Protein AF-A0A4Q3G4Z0-F1 (afdb_monomer_lite)

Structure (mmCIF, N/CA/C/O backbone):
data_AF-A0A4Q3G4Z0-F1
#
_entry.id   AF-A0A4Q3G4Z0-F1
#
loop_
_atom_site.group_PDB
_atom_site.id
_atom_site.type_symbol
_atom_site.label_atom_id
_atom_site.label_alt_id
_atom_site.label_comp_id
_atom_site.label_asym_id
_atom_site.label_entity_id
_atom_site.label_seq_id
_atom_site.pdbx_PDB_ins_code
_atom_site.Cartn_x
_atom_site.Cartn_y
_atom_site.Cartn_z
_atom_site.occupancy
_atom_site.B_iso_or_equiv
_atom_site.auth_seq_id
_atom_site.auth_comp_id
_atom_site.auth_asym_id
_atom_site.auth_atom_id
_atom_site.pdbx_PDB_model_num
ATOM 1 N N . PRO A 1 1 ? 6.522 1.374 -35.506 1.00 81.50 1 PRO A N 1
ATOM 2 C CA . PRO A 1 1 ? 7.604 1.270 -34.493 1.00 81.50 1 PRO A CA 1
ATOM 3 C C . PRO A 1 1 ? 7.021 0.642 -33.221 1.00 81.50 1 PRO A C 1
ATOM 5 O O . PRO A 1 1 ? 5.859 0.907 -32.934 1.00 81.50 1 PRO A O 1
ATOM 8 N N . VAL A 1 2 ? 7.778 -0.193 -32.504 1.00 87.94 2 VAL A N 1
ATOM 9 C CA . VAL A 1 2 ? 7.356 -0.810 -31.230 1.00 87.94 2 VAL A CA 1
ATOM 10 C C . VAL A 1 2 ? 8.381 -0.435 -30.160 1.00 87.94 2 VAL A C 1
ATOM 12 O O . VAL A 1 2 ? 9.574 -0.410 -30.457 1.00 87.94 2 VAL A O 1
ATOM 15 N N . VAL A 1 3 ? 7.924 -0.122 -28.944 1.00 89.19 3 VAL A N 1
ATOM 16 C CA . VAL A 1 3 ? 8.774 0.199 -27.786 1.00 89.19 3 VAL A CA 1
ATOM 17 C C . VAL A 1 3 ? 8.387 -0.682 -26.601 1.00 89.19 3 VAL A C 1
ATOM 19 O O . VAL A 1 3 ? 7.202 -0.899 -26.349 1.00 89.19 3 VAL A O 1
ATOM 22 N N . THR A 1 4 ? 9.386 -1.191 -25.882 1.00 89.56 4 THR A N 1
ATOM 23 C CA . THR A 1 4 ? 9.194 -2.015 -24.683 1.00 89.56 4 THR A CA 1
ATOM 24 C C . THR A 1 4 ? 9.274 -1.140 -23.439 1.00 89.56 4 THR A C 1
ATOM 26 O O . THR A 1 4 ? 10.199 -0.343 -23.296 1.00 89.56 4 THR A O 1
ATOM 29 N N . LEU A 1 5 ? 8.321 -1.310 -22.524 1.00 88.00 5 LEU A N 1
ATOM 30 C CA . LEU A 1 5 ? 8.366 -0.691 -21.202 1.00 88.00 5 LEU A CA 1
ATOM 31 C C . LEU A 1 5 ? 9.191 -1.572 -20.264 1.00 88.00 5 LEU A C 1
ATOM 33 O O . LEU A 1 5 ? 8.917 -2.764 -20.124 1.00 88.00 5 LEU A O 1
ATOM 37 N N . ALA A 1 6 ? 10.198 -0.982 -19.629 1.00 88.25 6 ALA A N 1
ATOM 38 C CA . ALA A 1 6 ? 10.926 -1.638 -18.554 1.00 88.25 6 ALA A CA 1
ATOM 39 C C . ALA A 1 6 ? 10.070 -1.696 -17.277 1.00 88.25 6 ALA A C 1
ATOM 41 O O . ALA A 1 6 ? 9.144 -0.901 -17.092 1.00 88.25 6 ALA A O 1
ATOM 42 N N . ALA A 1 7 ? 10.406 -2.625 -16.382 1.00 89.19 7 ALA A N 1
ATOM 43 C CA . ALA A 1 7 ? 9.880 -2.618 -15.023 1.00 89.19 7 ALA A CA 1
ATOM 44 C C . ALA A 1 7 ? 10.229 -1.291 -14.315 1.00 89.19 7 ALA A C 1
ATOM 46 O O . ALA A 1 7 ? 11.295 -0.727 -14.581 1.00 89.19 7 ALA A O 1
ATOM 47 N N . PRO A 1 8 ? 9.355 -0.782 -13.427 1.00 92.06 8 PRO A N 1
ATOM 48 C CA . PRO A 1 8 ? 9.653 0.413 -12.656 1.00 92.06 8 PRO A CA 1
ATOM 49 C C . PRO A 1 8 ? 10.855 0.186 -11.737 1.00 92.06 8 PRO A C 1
ATOM 51 O O . PRO A 1 8 ? 11.024 -0.890 -11.155 1.00 92.06 8 PRO A O 1
ATOM 54 N N . ASP A 1 9 ? 11.659 1.233 -11.564 1.00 94.88 9 ASP A N 1
ATOM 55 C CA . ASP A 1 9 ? 12.583 1.293 -10.439 1.00 94.88 9 ASP A CA 1
ATOM 56 C C . ASP A 1 9 ? 11.817 1.497 -9.117 1.00 94.88 9 ASP A C 1
ATOM 58 O O . ASP A 1 9 ? 10.590 1.627 -9.080 1.00 94.88 9 ASP A O 1
ATOM 62 N N . ASP A 1 10 ? 12.543 1.483 -8.002 1.00 94.81 10 ASP A N 1
ATOM 63 C CA . ASP A 1 10 ? 11.940 1.579 -6.671 1.00 94.81 10 ASP A CA 1
ATOM 64 C C . ASP A 1 10 ? 11.197 2.908 -6.458 1.00 94.81 10 ASP A C 1
ATOM 66 O O . ASP A 1 10 ? 10.083 2.934 -5.930 1.00 94.81 10 ASP A O 1
ATOM 70 N N . ALA A 1 11 ? 11.778 4.010 -6.939 1.00 96.19 11 ALA A N 1
ATOM 71 C CA . ALA A 1 11 ? 11.187 5.336 -6.827 1.00 96.19 11 ALA A CA 1
ATOM 72 C C . ALA A 1 11 ? 9.875 5.427 -7.619 1.00 96.19 11 ALA A C 1
ATOM 74 O O . ALA A 1 11 ? 8.868 5.913 -7.096 1.00 96.19 11 ALA A O 1
ATOM 75 N N . LEU A 1 12 ? 9.858 4.905 -8.847 1.00 96.69 12 LEU A N 1
ATOM 76 C CA . LEU A 1 12 ? 8.670 4.861 -9.685 1.00 96.69 12 LEU A CA 1
ATOM 77 C C . LEU A 1 12 ? 7.614 3.913 -9.112 1.00 96.69 12 LEU A C 1
ATOM 79 O O . LEU A 1 12 ? 6.437 4.260 -9.124 1.00 96.69 12 LEU A O 1
ATOM 83 N N . LEU A 1 13 ? 7.996 2.757 -8.560 1.00 98.00 13 LEU A N 1
ATOM 84 C CA . LEU A 1 13 ? 7.049 1.843 -7.914 1.00 98.00 13 LEU A CA 1
ATOM 85 C C . LEU A 1 13 ? 6.343 2.516 -6.730 1.00 98.00 13 LEU A C 1
ATOM 87 O O . LEU A 1 13 ? 5.119 2.455 -6.615 1.00 98.00 13 LEU A O 1
ATOM 91 N N . ARG A 1 14 ? 7.101 3.205 -5.875 1.00 98.31 14 ARG A N 1
ATOM 92 C CA . ARG A 1 14 ? 6.557 3.951 -4.733 1.00 98.31 14 ARG A CA 1
ATOM 93 C C . ARG A 1 14 ? 5.640 5.086 -5.188 1.00 98.31 14 ARG A C 1
ATOM 95 O O . ARG A 1 14 ? 4.543 5.230 -4.653 1.00 98.31 14 ARG A O 1
ATOM 102 N N . ALA A 1 15 ? 6.042 5.839 -6.213 1.00 98.19 15 ALA A N 1
ATOM 103 C CA . ALA A 1 15 ? 5.210 6.884 -6.805 1.00 98.19 15 ALA A CA 1
ATOM 104 C C . ALA A 1 15 ? 3.911 6.315 -7.402 1.00 98.19 15 ALA A C 1
ATOM 106 O O . ALA A 1 15 ? 2.847 6.903 -7.221 1.00 98.19 15 ALA A O 1
ATOM 107 N N . LEU A 1 16 ? 3.973 5.149 -8.057 1.00 98.06 16 LEU A N 1
ATOM 108 C CA . LEU A 1 16 ? 2.795 4.449 -8.565 1.00 98.06 16 LEU A CA 1
ATOM 109 C C . LEU A 1 16 ? 1.845 4.054 -7.434 1.00 98.06 16 LEU A C 1
ATOM 111 O O . LEU A 1 16 ? 0.652 4.299 -7.569 1.00 98.06 16 LEU A O 1
ATOM 115 N N . ILE A 1 17 ? 2.345 3.503 -6.323 1.00 98.56 17 ILE A N 1
ATOM 116 C CA . ILE A 1 17 ? 1.515 3.160 -5.153 1.00 98.56 17 ILE A CA 1
ATOM 117 C C . ILE A 1 17 ? 0.800 4.406 -4.621 1.00 98.56 17 ILE A C 1
ATOM 119 O O . ILE A 1 17 ? -0.423 4.395 -4.498 1.00 98.56 17 ILE A O 1
ATOM 123 N N . VAL A 1 18 ? 1.533 5.499 -4.377 1.00 98.56 18 VAL A N 1
ATOM 124 C CA . VAL A 1 18 ? 0.951 6.768 -3.900 1.00 98.56 18 VAL A CA 1
ATOM 125 C C . VAL A 1 18 ? -0.128 7.268 -4.858 1.00 98.56 18 VAL A C 1
ATOM 127 O O . VAL A 1 18 ? -1.238 7.586 -4.436 1.00 98.56 18 VAL A O 1
ATOM 130 N N . LYS A 1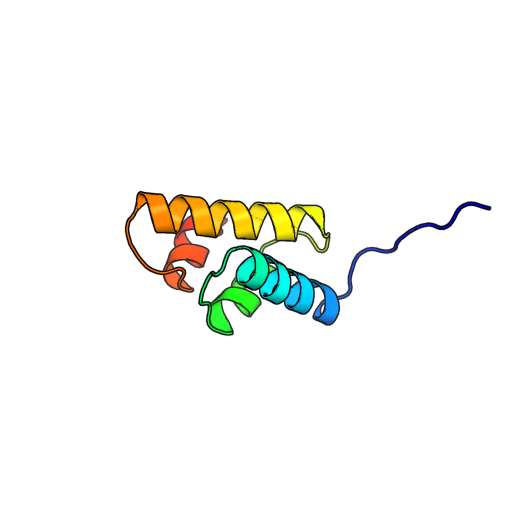 19 ? 0.177 7.293 -6.157 1.00 98.31 19 LYS A N 1
ATOM 131 C CA . LYS A 1 19 ? -0.743 7.738 -7.205 1.00 98.31 19 LYS A CA 1
ATOM 132 C C . LYS A 1 19 ? -2.006 6.872 -7.242 1.00 98.31 19 LYS A C 1
ATOM 134 O O . LYS A 1 19 ? -3.107 7.403 -7.293 1.00 98.31 19 LYS A O 1
ATOM 139 N N . LEU A 1 20 ? -1.867 5.548 -7.209 1.00 98.62 20 LEU A N 1
ATOM 140 C CA . LEU A 1 20 ? -2.993 4.611 -7.264 1.00 98.62 20 LEU A CA 1
ATOM 141 C C . LEU A 1 20 ? -3.883 4.708 -6.017 1.00 98.62 20 LEU A C 1
ATOM 143 O O . LEU A 1 20 ? -5.102 4.608 -6.134 1.00 98.62 20 LEU A O 1
ATOM 147 N N . CYS A 1 21 ? -3.295 4.933 -4.839 1.00 98.44 21 CYS A N 1
ATOM 148 C CA . CYS A 1 21 ? -4.047 5.214 -3.618 1.00 98.44 21 CYS A CA 1
ATOM 149 C C . CYS A 1 21 ? -4.798 6.543 -3.720 1.00 98.44 21 CYS A C 1
ATOM 151 O O . CYS A 1 21 ? -5.983 6.598 -3.399 1.00 98.44 21 CYS A O 1
ATOM 153 N N . PHE A 1 22 ? -4.141 7.590 -4.224 1.00 98.25 22 PHE A N 1
ATOM 154 C CA . PHE A 1 22 ? -4.767 8.891 -4.438 1.00 98.25 22 PHE A CA 1
ATOM 155 C C . PHE A 1 22 ? -5.952 8.818 -5.412 1.00 98.25 22 PHE A C 1
ATOM 157 O O . PHE A 1 22 ? -7.009 9.370 -5.119 1.00 98.25 22 PHE A O 1
ATOM 164 N N . ASP A 1 23 ? -5.821 8.079 -6.520 1.00 98.44 23 ASP A N 1
ATOM 165 C CA . ASP A 1 23 ? -6.911 7.857 -7.485 1.00 98.44 23 ASP A CA 1
ATOM 166 C C . ASP A 1 23 ? -8.138 7.181 -6.844 1.00 98.44 23 ASP A C 1
ATOM 168 O O . ASP A 1 23 ? -9.267 7.400 -7.279 1.00 98.44 23 ASP A O 1
ATOM 172 N N . ARG A 1 24 ? -7.920 6.375 -5.797 1.00 97.44 24 ARG A N 1
ATOM 173 C CA . ARG A 1 24 ? -8.962 5.732 -4.978 1.00 97.44 24 ARG A CA 1
ATOM 174 C C . ARG A 1 24 ? -9.351 6.543 -3.738 1.00 97.44 24 ARG A C 1
ATOM 176 O O . ARG A 1 24 ? -10.086 6.055 -2.892 1.00 97.44 24 ARG A O 1
ATOM 183 N N . GLN A 1 25 ? -8.856 7.775 -3.612 1.00 96.50 25 GLN A N 1
ATOM 184 C CA . GLN A 1 25 ? -9.074 8.658 -2.460 1.00 96.50 25 GLN A CA 1
ATOM 185 C C . GLN A 1 25 ? -8.604 8.072 -1.113 1.00 96.50 25 GLN A C 1
ATOM 187 O O . GLN A 1 25 ? -9.012 8.536 -0.047 1.00 96.50 25 GLN A O 1
ATOM 192 N N . LEU A 1 26 ? -7.697 7.095 -1.140 1.00 97.19 26 LEU A N 1
ATOM 193 C CA . LEU A 1 26 ? -7.123 6.497 0.057 1.00 97.19 26 LEU A CA 1
ATOM 194 C C . LEU A 1 26 ? -6.111 7.439 0.708 1.00 97.19 26 LEU A C 1
ATOM 196 O O . LEU A 1 26 ? -5.126 7.845 0.090 1.00 97.19 26 LEU A O 1
ATOM 200 N N . GLN A 1 27 ? -6.326 7.741 1.986 1.00 94.62 27 GLN A N 1
ATOM 201 C CA . GLN A 1 27 ? -5.338 8.421 2.820 1.00 94.62 27 GLN A CA 1
ATOM 202 C C . GLN A 1 27 ? -4.364 7.381 3.373 1.00 94.62 27 GLN A C 1
ATOM 204 O O . GLN A 1 27 ? -4.763 6.520 4.156 1.00 94.62 27 GLN A O 1
ATOM 209 N N . ILE A 1 28 ? -3.099 7.454 2.960 1.00 96.00 28 ILE A N 1
ATOM 210 C CA . ILE A 1 28 ? -2.043 6.547 3.414 1.00 96.00 28 ILE A CA 1
ATOM 211 C C . ILE A 1 28 ? -0.825 7.330 3.884 1.00 96.00 28 ILE A C 1
ATOM 213 O O . ILE A 1 28 ? -0.498 8.385 3.341 1.00 96.00 28 ILE A O 1
ATOM 217 N N . ASP A 1 29 ? -0.137 6.793 4.883 1.00 97.44 29 ASP A N 1
ATOM 218 C CA . ASP A 1 29 ? 1.148 7.311 5.322 1.00 97.44 29 ASP A CA 1
ATOM 219 C C . ASP A 1 29 ? 2.312 6.598 4.616 1.00 97.44 29 ASP A C 1
ATOM 221 O O . ASP A 1 29 ? 2.182 5.504 4.056 1.00 97.44 29 ASP A O 1
ATOM 225 N N . GLU A 1 30 ? 3.487 7.218 4.678 1.00 97.75 30 GLU A N 1
ATOM 226 C CA . GLU A 1 30 ? 4.713 6.718 4.053 1.00 97.75 30 GLU A CA 1
ATOM 227 C C . GLU A 1 30 ? 5.063 5.280 4.483 1.00 97.75 30 GLU A C 1
ATOM 229 O O . GLU A 1 30 ? 5.607 4.498 3.701 1.00 97.75 30 GLU A O 1
ATOM 234 N N . SER A 1 31 ? 4.706 4.866 5.701 1.00 98.19 31 SER A N 1
ATOM 235 C CA . SER A 1 31 ? 5.040 3.524 6.174 1.00 98.19 31 SER A CA 1
ATOM 236 C C . SER A 1 31 ? 4.237 2.420 5.467 1.00 98.19 31 SER A C 1
ATOM 238 O O . SER A 1 31 ? 4.755 1.309 5.308 1.00 98.19 31 SER A O 1
ATOM 240 N N . VAL A 1 32 ? 3.028 2.718 4.968 1.00 98.50 32 VAL A N 1
ATOM 241 C CA . VAL A 1 32 ? 2.240 1.818 4.102 1.00 98.50 32 VAL A CA 1
ATOM 242 C C . VAL A 1 32 ? 2.909 1.668 2.743 1.00 98.50 32 VAL A C 1
ATOM 244 O O . VAL A 1 32 ? 3.073 0.543 2.267 1.00 98.50 32 VAL A O 1
ATOM 247 N N . VAL A 1 33 ? 3.328 2.786 2.138 1.00 98.38 33 VAL A N 1
ATOM 248 C CA . VAL A 1 33 ? 3.993 2.807 0.824 1.00 98.38 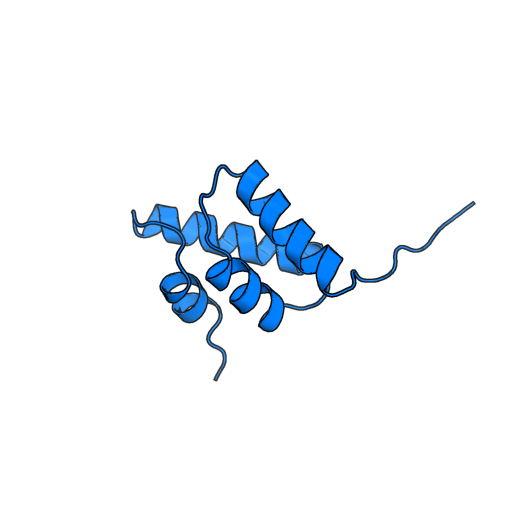33 VAL A CA 1
ATOM 249 C C . VAL A 1 33 ? 5.276 1.988 0.880 1.00 98.38 33 VAL A C 1
ATOM 251 O O . VAL A 1 33 ? 5.447 1.048 0.106 1.00 98.38 33 VAL A O 1
ATOM 254 N N . SER A 1 34 ? 6.146 2.304 1.843 1.00 98.00 34 SER A N 1
ATOM 255 C CA . SER A 1 34 ? 7.419 1.617 2.051 1.00 98.00 34 SER A CA 1
ATOM 256 C C . SER A 1 34 ? 7.243 0.120 2.285 1.00 98.00 34 SER A C 1
ATOM 258 O O . SER A 1 34 ? 7.943 -0.690 1.675 1.00 98.00 34 SER A O 1
ATOM 260 N N . TYR A 1 35 ? 6.297 -0.269 3.144 1.00 98.25 35 TYR A N 1
ATOM 261 C CA . TYR A 1 35 ? 6.064 -1.681 3.422 1.00 98.25 35 TYR A CA 1
ATOM 262 C C . TYR A 1 35 ? 5.534 -2.418 2.190 1.00 98.25 35 TYR A C 1
ATOM 264 O O . TYR A 1 35 ? 6.089 -3.450 1.819 1.00 98.25 35 TYR A O 1
ATOM 272 N N . THR A 1 36 ? 4.520 -1.870 1.523 1.00 97.94 36 THR A N 1
ATOM 273 C CA . THR A 1 36 ? 3.902 -2.499 0.349 1.00 97.94 36 THR A CA 1
ATOM 274 C C . THR A 1 36 ? 4.913 -2.650 -0.786 1.00 97.94 36 THR A C 1
ATOM 276 O O . THR A 1 36 ? 5.075 -3.750 -1.304 1.00 97.94 36 THR A O 1
ATOM 279 N N . ALA A 1 37 ? 5.681 -1.599 -1.100 1.00 97.62 37 ALA A N 1
ATOM 280 C CA . ALA A 1 37 ? 6.725 -1.640 -2.129 1.00 97.62 37 ALA A CA 1
ATOM 281 C C . ALA A 1 37 ? 7.782 -2.728 -1.864 1.00 97.62 37 ALA A C 1
ATOM 283 O O . ALA A 1 37 ? 8.277 -3.346 -2.800 1.00 97.62 37 ALA A O 1
ATOM 284 N N . SER A 1 38 ? 8.099 -3.001 -0.592 1.00 96.94 38 SER A N 1
ATOM 285 C CA . SER A 1 38 ? 9.054 -4.051 -0.209 1.00 96.94 38 SER A CA 1
ATOM 286 C C . SER A 1 38 ? 8.508 -5.484 -0.309 1.00 96.94 38 SER A C 1
ATOM 288 O O . SER A 1 38 ? 9.274 -6.434 -0.153 1.00 96.94 38 SER A O 1
ATOM 290 N N . ARG A 1 39 ? 7.195 -5.653 -0.515 1.00 97.44 39 ARG A N 1
ATOM 291 C CA . ARG A 1 39 ? 6.497 -6.950 -0.454 1.00 97.44 39 ARG A CA 1
ATOM 292 C C . ARG A 1 39 ? 5.936 -7.424 -1.785 1.00 97.44 39 ARG A C 1
ATOM 294 O O . ARG A 1 39 ? 5.615 -8.600 -1.908 1.00 97.44 39 ARG A O 1
ATOM 301 N N . ILE A 1 40 ? 5.818 -6.528 -2.755 1.00 97.00 40 ILE A N 1
ATOM 302 C CA . ILE A 1 40 ? 5.242 -6.823 -4.064 1.00 97.00 40 ILE A CA 1
ATOM 303 C C . ILE A 1 40 ? 6.329 -6.925 -5.131 1.00 97.00 40 ILE A C 1
ATOM 305 O O . ILE A 1 40 ? 7.444 -6.425 -4.969 1.00 97.00 40 ILE A O 1
ATOM 309 N N . GLU A 1 41 ? 5.995 -7.546 -6.257 1.00 95.88 41 GLU A N 1
ATOM 310 C CA . GLU A 1 41 ? 6.861 -7.512 -7.431 1.00 95.88 41 GLU A CA 1
ATOM 311 C C . GLU A 1 41 ? 7.024 -6.079 -7.956 1.00 95.88 41 GLU A C 1
ATOM 313 O O . GLU A 1 41 ? 6.102 -5.261 -7.898 1.00 95.88 41 GLU A O 1
ATOM 318 N N . ARG A 1 42 ? 8.194 -5.777 -8.531 1.00 96.31 42 ARG A N 1
ATOM 319 C CA . ARG A 1 42 ? 8.469 -4.479 -9.164 1.00 96.31 42 ARG A CA 1
ATOM 320 C C . ARG A 1 42 ? 7.767 -4.375 -10.519 1.00 96.31 42 ARG A C 1
ATOM 322 O O . ARG A 1 42 ? 8.405 -4.407 -11.565 1.00 96.31 42 ARG A O 1
ATOM 329 N N . SER A 1 43 ? 6.441 -4.274 -10.504 1.00 96.50 43 SER A N 1
ATOM 330 C CA . SER A 1 43 ? 5.603 -4.132 -11.695 1.00 96.50 43 SER A CA 1
ATOM 331 C C . SER A 1 43 ? 4.396 -3.228 -11.428 1.00 96.50 43 SER A C 1
ATOM 333 O O . SER A 1 43 ? 3.911 -3.109 -10.302 1.00 96.50 43 SER A O 1
ATOM 335 N N . TYR A 1 44 ? 3.885 -2.586 -12.483 1.00 9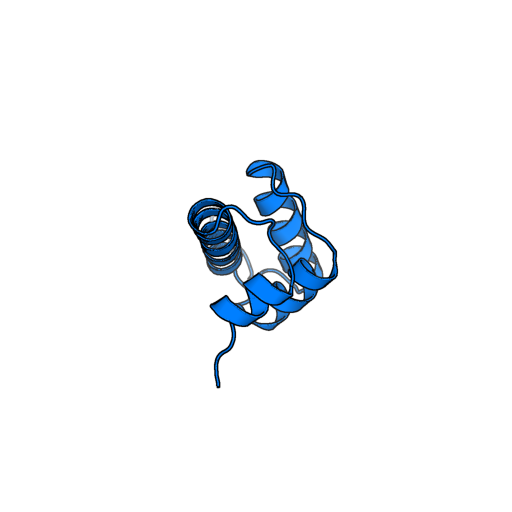5.69 44 TYR A N 1
ATOM 336 C CA . TYR A 1 44 ? 2.667 -1.773 -12.387 1.00 95.69 44 TYR A CA 1
ATOM 337 C C . TYR A 1 44 ? 1.456 -2.612 -11.949 1.00 95.69 44 TYR A C 1
ATOM 339 O O . TYR A 1 44 ? 0.663 -2.171 -11.117 1.00 95.69 44 TYR A O 1
ATOM 347 N N . THR A 1 45 ? 1.325 -3.826 -12.492 1.00 97.19 45 THR A N 1
ATOM 348 C CA . THR A 1 45 ? 0.217 -4.736 -12.183 1.00 97.19 45 THR A CA 1
ATOM 349 C C . THR A 1 45 ? 0.191 -5.092 -10.699 1.00 97.19 45 THR A C 1
ATOM 351 O O . THR A 1 45 ? -0.850 -4.917 -10.069 1.00 97.19 45 THR A O 1
ATOM 354 N N . ALA A 1 46 ? 1.337 -5.469 -10.121 1.00 97.75 46 ALA A N 1
ATOM 355 C CA . ALA A 1 46 ? 1.431 -5.808 -8.703 1.00 97.75 46 ALA A CA 1
ATOM 356 C C . ALA A 1 46 ? 1.093 -4.612 -7.797 1.00 97.75 46 ALA A C 1
ATOM 358 O O . ALA A 1 46 ? 0.373 -4.767 -6.813 1.00 97.75 46 ALA A O 1
ATOM 359 N N . ALA A 1 47 ? 1.536 -3.398 -8.151 1.00 98.25 47 ALA A N 1
ATOM 360 C CA . ALA A 1 47 ? 1.171 -2.189 -7.407 1.00 98.25 47 ALA A CA 1
ATOM 361 C C . ALA A 1 47 ? -0.343 -1.931 -7.441 1.00 98.25 47 ALA A C 1
ATOM 363 O O . ALA A 1 47 ? -0.949 -1.635 -6.413 1.00 98.25 47 ALA A O 1
ATOM 364 N N . ARG A 1 48 ? -0.969 -2.082 -8.614 1.00 98.38 48 ARG A N 1
ATOM 365 C CA . ARG A 1 48 ? -2.416 -1.903 -8.786 1.00 98.38 48 ARG A CA 1
ATOM 366 C C . ARG A 1 48 ? -3.223 -2.916 -7.979 1.00 98.38 48 ARG A C 1
ATOM 368 O O . ARG A 1 48 ? -4.208 -2.534 -7.354 1.00 98.38 48 ARG A O 1
ATOM 375 N N . GLU A 1 49 ? -2.814 -4.179 -7.994 1.00 98.56 49 GLU A N 1
ATOM 376 C CA . GLU A 1 49 ? -3.475 -5.257 -7.252 1.00 98.56 49 GLU A CA 1
ATOM 377 C C . GLU A 1 49 ? -3.320 -5.088 -5.741 1.00 98.56 49 GLU A C 1
ATOM 379 O O . GLU A 1 49 ? -4.300 -5.203 -5.010 1.00 98.56 49 GLU A O 1
ATOM 384 N N . ALA A 1 50 ? -2.126 -4.727 -5.269 1.00 98.44 50 ALA A N 1
ATOM 385 C CA . ALA A 1 50 ? -1.887 -4.491 -3.850 1.00 98.44 50 ALA A CA 1
ATOM 386 C C . ALA A 1 50 ? -2.713 -3.317 -3.308 1.00 98.44 50 ALA A C 1
ATOM 388 O O . ALA A 1 50 ? -3.313 -3.424 -2.240 1.00 98.44 50 ALA A O 1
ATOM 389 N N . VAL A 1 51 ? -2.790 -2.211 -4.056 1.00 98.69 51 VAL A N 1
ATOM 390 C CA . VAL A 1 51 ? -3.624 -1.061 -3.679 1.00 98.69 51 VAL A CA 1
ATOM 391 C C . VAL A 1 51 ? -5.110 -1.427 -3.680 1.00 98.69 51 VAL A C 1
ATOM 393 O O . VAL A 1 51 ? -5.831 -1.007 -2.779 1.00 98.69 51 VAL A O 1
ATOM 396 N N . ALA A 1 52 ? -5.566 -2.231 -4.646 1.00 98.69 52 ALA A N 1
ATOM 397 C CA . ALA A 1 52 ? -6.945 -2.710 -4.674 1.00 98.69 52 ALA A CA 1
ATOM 398 C C . ALA A 1 52 ? -7.280 -3.568 -3.448 1.00 98.69 52 ALA A C 1
ATOM 400 O O . ALA A 1 52 ? -8.294 -3.333 -2.803 1.00 98.69 52 ALA A O 1
ATOM 401 N N . LEU A 1 53 ? -6.394 -4.498 -3.086 1.00 98.44 53 LEU A N 1
ATOM 402 C CA . LEU A 1 53 ? -6.586 -5.361 -1.924 1.00 98.44 53 LEU A CA 1
ATOM 403 C C . LEU A 1 53 ? -6.632 -4.566 -0.610 1.00 98.44 53 LEU A C 1
ATOM 405 O O . LEU A 1 53 ? -7.448 -4.864 0.259 1.00 98.44 53 LEU A O 1
A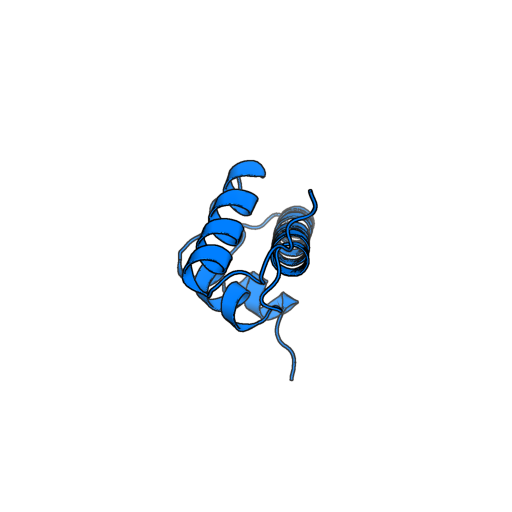TOM 409 N N . LEU A 1 54 ? -5.772 -3.552 -0.464 1.00 98.56 54 LEU A N 1
ATOM 410 C CA . LEU A 1 54 ? -5.773 -2.670 0.708 1.00 98.56 54 LEU A CA 1
ATOM 411 C C . LEU A 1 54 ? -7.088 -1.898 0.848 1.00 98.56 54 LEU A C 1
ATOM 413 O O . LEU A 1 54 ? -7.610 -1.806 1.957 1.00 98.56 54 LEU A O 1
ATOM 417 N N . ASP A 1 55 ? -7.595 -1.342 -0.254 1.00 98.62 55 ASP A N 1
ATOM 418 C CA . ASP A 1 55 ? -8.857 -0.596 -0.295 1.00 98.62 55 ASP A CA 1
ATOM 419 C C . ASP A 1 55 ? -10.041 -1.489 0.087 1.00 98.62 55 ASP A C 1
ATOM 421 O O . ASP A 1 55 ? -10.770 -1.211 1.041 1.00 98.62 55 ASP A O 1
ATOM 425 N N . ASP A 1 56 ? -10.169 -2.620 -0.611 1.00 98.56 56 ASP A N 1
ATOM 426 C CA . ASP A 1 56 ? -11.272 -3.558 -0.435 1.00 98.56 56 ASP A CA 1
ATOM 427 C C . ASP A 1 56 ? -11.313 -4.081 1.007 1.00 98.56 56 ASP A C 1
ATOM 429 O O . ASP A 1 56 ? -12.377 -4.146 1.628 1.00 98.56 56 ASP A O 1
ATOM 433 N N . GLU A 1 57 ? -10.151 -4.395 1.583 1.00 98.38 57 GLU A N 1
ATOM 434 C CA . GLU A 1 57 ? -10.065 -4.882 2.955 1.00 98.38 57 GLU A CA 1
ATOM 435 C C . GLU A 1 57 ? -10.322 -3.782 3.996 1.00 98.38 57 GLU A C 1
ATOM 437 O O . GLU A 1 57 ? -10.991 -4.031 5.003 1.00 98.38 57 GLU A O 1
ATOM 442 N N . ALA A 1 58 ? -9.837 -2.559 3.767 1.00 98.06 58 ALA A N 1
ATOM 443 C CA . ALA A 1 58 ? -10.120 -1.416 4.633 1.00 98.06 58 ALA A CA 1
ATOM 444 C C . ALA A 1 58 ? -11.625 -1.114 4.684 1.00 98.06 58 ALA A C 1
ATOM 446 O O . ALA A 1 58 ? -12.187 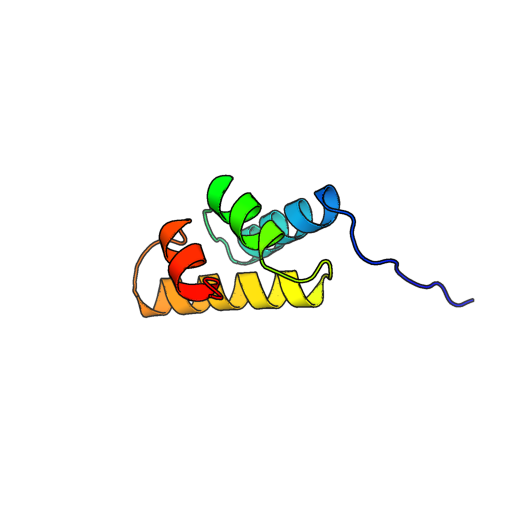-0.941 5.771 1.00 98.06 58 ALA A O 1
ATOM 447 N N . LEU A 1 59 ? -12.295 -1.141 3.527 1.00 97.94 59 LEU A N 1
ATOM 448 C CA . LEU A 1 59 ? -13.747 -1.006 3.420 1.00 97.94 59 LEU A CA 1
ATOM 449 C C . LEU A 1 59 ? -14.472 -2.159 4.118 1.00 97.94 59 LEU A C 1
ATOM 451 O O . LEU A 1 59 ? -15.386 -1.917 4.907 1.00 97.94 59 LEU A O 1
ATOM 455 N N . ARG A 1 60 ? -14.038 -3.406 3.894 1.00 98.31 60 ARG A N 1
ATOM 456 C CA . ARG A 1 60 ? -14.625 -4.601 4.520 1.00 98.31 60 ARG A CA 1
ATOM 457 C C . ARG A 1 60 ? -14.535 -4.566 6.047 1.00 98.31 60 ARG A C 1
ATOM 459 O O . ARG A 1 60 ? -15.467 -4.998 6.724 1.00 98.31 60 ARG A O 1
ATOM 466 N N . GLN A 1 61 ? -13.420 -4.081 6.590 1.00 97.81 61 GLN A N 1
ATOM 467 C CA . GLN A 1 61 ? -13.203 -3.958 8.034 1.00 97.81 61 GLN A CA 1
ATOM 468 C C . GLN A 1 61 ? -13.743 -2.644 8.627 1.00 97.81 61 GLN A C 1
ATOM 470 O O . GLN A 1 61 ? -13.763 -2.501 9.849 1.00 97.81 61 GLN A O 1
ATOM 475 N N . GLY A 1 62 ? -14.153 -1.680 7.796 1.00 97.56 62 GLY A N 1
ATOM 476 C CA . GLY A 1 62 ? -14.588 -0.356 8.242 1.00 97.56 62 GLY A CA 1
ATOM 477 C C . GLY A 1 62 ? -13.495 0.426 8.977 1.00 97.56 62 GLY A C 1
ATOM 478 O O . GLY A 1 62 ? -13.794 1.155 9.923 1.00 97.56 62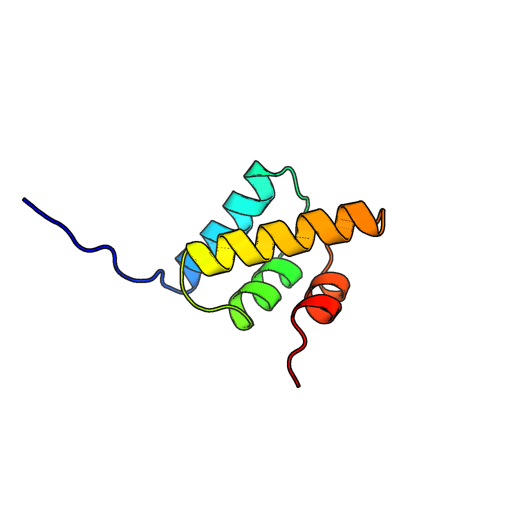 GLY A O 1
ATOM 479 N N . ARG A 1 63 ? -12.224 0.253 8.588 1.00 96.69 63 ARG A N 1
ATOM 480 C CA . ARG A 1 63 ? -11.076 0.901 9.244 1.00 96.69 63 ARG A CA 1
ATOM 481 C C . ARG A 1 63 ? -10.089 1.483 8.223 1.00 96.69 63 ARG A C 1
ATOM 483 O O . ARG A 1 63 ? -10.051 1.008 7.095 1.00 96.69 63 ARG A O 1
ATOM 490 N N . PRO A 1 64 ? -9.258 2.473 8.599 1.00 97.31 64 PRO A N 1
ATOM 491 C CA . PRO A 1 64 ? -8.310 3.089 7.671 1.00 97.31 64 PRO A CA 1
ATOM 492 C C . PRO A 1 64 ? -7.248 2.119 7.134 1.00 97.31 64 PRO A C 1
ATOM 494 O O . PRO A 1 64 ? -6.846 1.167 7.815 1.00 97.31 64 PRO A O 1
ATOM 497 N N . VAL A 1 65 ? -6.716 2.430 5.948 1.00 98.19 65 VAL A N 1
ATOM 498 C CA . VAL A 1 65 ? -5.514 1.779 5.418 1.00 98.19 65 VAL A CA 1
ATOM 499 C C . VAL A 1 65 ? -4.314 2.205 6.265 1.00 98.19 65 VAL A C 1
ATOM 501 O O . VAL A 1 65 ? -3.959 3.377 6.326 1.00 98.19 65 VAL A O 1
ATOM 504 N N . THR A 1 66 ? -3.686 1.242 6.935 1.00 98.12 66 THR A N 1
ATOM 505 C CA . THR A 1 66 ? -2.528 1.463 7.813 1.00 98.12 66 THR A CA 1
ATOM 506 C C . THR A 1 66 ? -1.452 0.428 7.535 1.00 98.12 66 THR A C 1
ATOM 508 O O . THR A 1 66 ? -1.712 -0.625 6.947 1.00 98.12 66 THR A O 1
ATOM 511 N N . ARG A 1 67 ? -0.228 0.670 8.015 1.00 97.69 67 ARG A N 1
ATOM 512 C CA . ARG A 1 67 ? 0.844 -0.326 7.895 1.00 97.69 67 ARG A CA 1
ATOM 513 C C . ARG A 1 67 ? 0.501 -1.640 8.597 1.00 97.69 67 ARG A C 1
ATOM 515 O O . ARG A 1 67 ? 0.937 -2.686 8.136 1.00 97.69 67 ARG A O 1
ATOM 522 N N . ALA A 1 68 ? -0.283 -1.608 9.677 1.00 97.88 68 ALA A N 1
ATOM 523 C CA . ALA A 1 68 ? -0.755 -2.823 10.339 1.00 97.88 68 ALA A CA 1
ATOM 524 C C . ALA A 1 68 ? -1.639 -3.662 9.404 1.00 97.88 68 ALA A C 1
ATOM 526 O O . ALA A 1 68 ? -1.392 -4.854 9.254 1.00 97.88 68 ALA A O 1
ATOM 527 N N . LEU A 1 69 ? -2.577 -3.023 8.695 1.00 97.56 69 LEU A N 1
ATOM 528 C CA . LEU A 1 69 ? -3.398 -3.695 7.687 1.00 97.56 69 LEU A CA 1
ATOM 529 C C . LEU A 1 69 ? -2.547 -4.267 6.546 1.00 97.56 69 LEU A C 1
ATOM 531 O O . LEU A 1 69 ? -2.730 -5.414 6.151 1.00 97.56 69 LEU A O 1
ATOM 535 N N . ALA A 1 70 ? -1.575 -3.497 6.055 1.00 97.94 70 ALA A N 1
ATOM 536 C CA . ALA A 1 70 ? -0.665 -3.983 5.024 1.00 97.94 70 ALA A CA 1
ATOM 537 C C . ALA A 1 70 ? 0.143 -5.201 5.504 1.00 97.94 70 ALA A C 1
ATOM 539 O O . ALA A 1 70 ? 0.310 -6.157 4.754 1.00 97.94 70 ALA A O 1
ATOM 540 N N . VAL A 1 71 ? 0.604 -5.208 6.760 1.00 97.88 71 VAL A N 1
ATOM 541 C CA . VAL A 1 71 ? 1.270 -6.374 7.364 1.00 97.88 71 VAL A CA 1
ATOM 542 C C . VAL A 1 71 ? 0.325 -7.565 7.463 1.00 97.88 71 VAL A C 1
ATOM 544 O O . VAL A 1 71 ? 0.748 -8.672 7.168 1.00 97.88 71 VAL A O 1
ATOM 547 N N . GLU A 1 72 ? -0.929 -7.379 7.865 1.00 97.00 72 GLU A N 1
ATOM 548 C CA . GLU A 1 72 ? -1.906 -8.475 7.915 1.00 97.00 72 GLU A CA 1
ATOM 549 C C . GLU A 1 72 ? -2.103 -9.130 6.539 1.00 97.00 72 GLU A C 1
ATOM 551 O O . GLU A 1 72 ? -2.165 -10.354 6.455 1.00 97.00 72 GLU A O 1
ATOM 556 N N . LEU A 1 73 ? -2.138 -8.330 5.469 1.00 96.62 73 LEU A N 1
ATOM 557 C CA . LEU A 1 73 ? -2.396 -8.798 4.104 1.00 96.62 73 LEU A CA 1
ATOM 558 C C . LEU A 1 73 ? -1.164 -9.357 3.384 1.00 96.62 73 LEU A C 1
ATOM 560 O O . LEU A 1 73 ? -1.275 -10.328 2.641 1.00 96.62 73 LEU A O 1
ATOM 564 N N . PHE A 1 74 ? 0.006 -8.748 3.583 1.00 96.56 74 PHE A N 1
ATOM 565 C CA . PHE A 1 74 ? 1.231 -9.069 2.838 1.00 96.56 74 PHE A CA 1
ATOM 566 C C . PHE A 1 74 ? 2.318 -9.717 3.703 1.00 96.56 74 PHE A C 1
ATOM 568 O O . PHE A 1 74 ? 3.486 -9.800 3.302 1.00 96.56 74 PHE A O 1
ATOM 575 N N . ARG A 1 75 ? 1.968 -10.191 4.904 1.00 91.25 75 ARG A N 1
ATOM 576 C CA . ARG A 1 75 ? 2.840 -11.080 5.677 1.00 91.25 75 ARG A CA 1
ATOM 577 C C . ARG A 1 75 ? 2.867 -12.449 4.999 1.00 91.25 75 ARG A C 1
ATOM 579 O O . ARG A 1 75 ? 2.080 -13.333 5.314 1.00 91.25 75 ARG A O 1
ATOM 586 N N . THR A 1 76 ? 3.833 -12.641 4.117 1.00 73.62 76 THR A N 1
ATOM 587 C CA . THR A 1 76 ? 4.376 -13.973 3.827 1.00 73.62 76 THR A CA 1
ATOM 588 C C . THR A 1 76 ? 5.187 -14.446 5.048 1.00 73.62 76 THR A C 1
ATOM 590 O O . THR A 1 76 ? 5.819 -13.588 5.685 1.00 73.62 76 THR A O 1
ATOM 593 N N . PRO A 1 77 ? 5.174 -15.741 5.423 1.00 51.59 77 PRO A N 1
ATOM 594 C CA . PRO A 1 77 ? 6.235 -16.306 6.261 1.00 51.59 77 PRO A CA 1
ATOM 595 C C . PRO A 1 77 ? 7.626 -16.091 5.648 1.00 51.59 77 PRO A C 1
ATOM 597 O O . PRO A 1 77 ? 7.719 -15.959 4.405 1.00 51.59 77 PRO A O 1
#

Radius of gyration: 12.86 Å; chains: 1; bounding box: 27×25×45 Å

pLDDT: mean 95.63, std 6.51, range [51.59, 98.69]

Foldseek 3Di:
DDDDDDQDDLVVLLVLLVVLCVVVVADEDPLLSVLLSVQFPSHSVRSNVLSVVQVVVCVVVVHHRYNVSSCVVRDDD

Secondary structure (DSSP, 8-state):
---PPPPP-HHHHHHHHHHHHHHTT----HHHHHHHHTTS-SSHHHHHHHHHHHHHHHHHHTS---HHHHHHHH---

Sequence (77 aa):
PVVTLAAPDDALLRALIVKLCFDRQLQIDESVVSYTASRIERSYTAAREAVALLDDEALRQGRPVTRALAVELFRTP